Protein AF-A0A8D8ANT7-F1 (afdb_monomer)

Foldseek 3Di:
DVVVVVVVVVVVLVVVLVVLCVVQQPDADWDCDPVPDTDGSVVVSVVVNCVVVVVVVVVVVVDDDALLVCVLVVNFVSSVVNVLVVVCVVPVPDDSVPPPDPGDDHDPVSVVVVVQDPDPVSVVVVVCVVVVVCCDPPNVVVVVVVVVVVVVVVVD

Mean predicted aligned error: 11.19 Å

Nearest PDB structures (foldseek):
  8jli-assembly1_B  TM=6.379E-01  e=3.005E-03  Homo sapiens
  8k77-assembly1_A  TM=5.674E-01  e=3.411E-03  Homo sapiens

Solvent-accessible surface area (backbone atoms only — not comparable to full-atom values): 9342 Å² total; per-residue (Å²): 108,71,69,57,53,55,54,50,52,54,57,52,47,56,55,48,52,55,52,51,49,56,60,44,64,70,46,90,60,76,47,70,47,90,88,78,42,79,47,45,43,66,59,56,49,54,52,60,66,44,45,65,56,52,52,51,56,60,50,54,75,74,53,78,76,57,43,68,59,29,43,75,72,71,38,53,70,60,18,50,53,48,51,52,50,54,48,40,71,75,34,81,88,56,56,81,83,71,56,83,79,87,79,81,79,76,57,76,68,57,59,51,61,73,67,56,60,94,47,74,67,47,50,51,50,53,49,48,64,64,49,51,64,52,64,35,90,82,43,33,62,60,49,51,53,52,50,53,52,58,56,51,64,75,78,109

Secondary structure (DSSP, 8-state):
-HHHHHHHHHHHHHHHHHHHHHHHHT----EEETTTEEE-HHHHHHHHHHHHHHHHHHHHTTSPPPHHHHHHTT-HHHHHHHHHHHHHHH-TT--GGG------PPPHHHHHHHHS-SSHHHHHHHHHHHHHHHHSTTTHHHHHHHHHHHHHHHH-

pLDDT: mean 81.23, std 9.94, range [50.41, 93.5]

InterPro domains:
  IPR005828 Major facilitator, sugar transporter-like [PF00083] (39-151)
  IPR036259 MFS transporter superfamily [G3DSA:1.20.1250.20] (1-156)
  IPR036259 MFS transporter superfamily [SSF103473] (2-155)

Sequence (156 aa):
MMISFASVAVGLSSISVGTLGWIFLSFNWRLNLLDVVEFRPWRLLLILYSLPGAIGAAWMVFLPESPKFYLSQGRDDKALAVLQRMFLENHRKCTVEDFVVKRITPEVDAEEAKAKPKGFLAVMGSMWQQTVPLLRRPNLLYFVVCCALQFGMFFV

Structure (mmCIF, N/CA/C/O backbone):
data_AF-A0A8D8ANT7-F1
#
_entry.id   AF-A0A8D8ANT7-F1
#
loop_
_atom_site.group_PDB
_atom_site.id
_atom_site.type_symbol
_atom_site.label_atom_id
_atom_site.label_alt_id
_atom_site.label_comp_id
_atom_site.label_asym_id
_atom_site.label_entity_id
_atom_site.label_seq_id
_atom_site.pdbx_PDB_ins_code
_atom_site.Cartn_x
_atom_site.Cartn_y
_atom_site.Cartn_z
_atom_site.occupancy
_atom_site.B_iso_or_equiv
_atom_site.auth_seq_id
_atom_site.auth_comp_id
_atom_site.auth_asym_id
_atom_site.auth_atom_id
_atom_site.pdbx_PDB_model_num
ATOM 1 N N . MET A 1 1 ? -3.451 12.021 9.986 1.00 67.88 1 MET A N 1
ATOM 2 C CA . MET A 1 1 ? -2.125 11.369 10.061 1.00 67.88 1 MET A CA 1
ATOM 3 C C . MET A 1 1 ? -1.981 10.227 9.055 1.00 67.88 1 MET A C 1
ATOM 5 O O . MET A 1 1 ? -1.123 10.341 8.194 1.00 67.88 1 MET A O 1
ATOM 9 N N . MET A 1 2 ? -2.829 9.187 9.075 1.00 75.38 2 MET A N 1
ATOM 10 C CA . MET A 1 2 ? -2.768 8.096 8.076 1.00 75.38 2 MET A CA 1
ATOM 11 C C . MET A 1 2 ? -2.934 8.599 6.630 1.00 75.38 2 MET A C 1
ATOM 13 O O . MET A 1 2 ? -2.127 8.261 5.771 1.00 75.38 2 MET A O 1
ATOM 17 N N . ILE A 1 3 ? -3.922 9.471 6.384 1.00 80.69 3 ILE A N 1
ATOM 18 C CA . ILE A 1 3 ? -4.150 10.082 5.060 1.00 80.69 3 ILE A CA 1
ATOM 19 C C . ILE A 1 3 ? -2.907 10.857 4.596 1.00 80.69 3 ILE A C 1
ATOM 21 O O . ILE A 1 3 ? -2.499 10.741 3.450 1.00 80.69 3 ILE A O 1
ATOM 25 N N . SER A 1 4 ? -2.252 11.586 5.503 1.00 86.88 4 SER A N 1
ATOM 26 C CA . SER A 1 4 ? -1.037 12.347 5.197 1.00 86.88 4 SER A CA 1
ATOM 27 C C . SER A 1 4 ? 0.125 11.437 4.790 1.00 86.88 4 SER A C 1
ATOM 29 O O . SER A 1 4 ? 0.809 11.728 3.815 1.00 86.88 4 SER A O 1
ATOM 31 N N . PHE A 1 5 ? 0.327 10.318 5.494 1.00 88.31 5 PHE A N 1
ATOM 32 C CA . PHE A 1 5 ? 1.365 9.345 5.146 1.00 88.31 5 PHE A CA 1
ATOM 33 C C . PHE A 1 5 ? 1.102 8.695 3.780 1.00 88.31 5 PHE A C 1
ATOM 35 O O . PHE A 1 5 ? 2.016 8.589 2.963 1.00 88.31 5 PHE A O 1
ATOM 42 N N . ALA A 1 6 ? -0.154 8.333 3.499 1.00 85.25 6 ALA A N 1
ATOM 43 C CA . ALA A 1 6 ? -0.550 7.791 2.201 1.00 85.25 6 ALA A CA 1
ATOM 44 C C . ALA A 1 6 ? -0.278 8.786 1.059 1.00 85.25 6 ALA A C 1
ATOM 46 O O . ALA A 1 6 ? 0.309 8.410 0.046 1.00 85.25 6 ALA A O 1
ATOM 47 N N . SER A 1 7 ? -0.620 10.066 1.238 1.00 86.94 7 SER A N 1
ATOM 48 C CA . SER A 1 7 ? -0.358 11.102 0.232 1.00 86.94 7 SER A CA 1
ATOM 49 C C . SER A 1 7 ? 1.137 11.311 -0.032 1.00 86.94 7 SER A C 1
ATOM 51 O O . SER A 1 7 ? 1.538 11.467 -1.185 1.00 86.94 7 SER A O 1
ATOM 53 N N . VAL A 1 8 ? 1.977 11.273 1.010 1.00 90.94 8 VAL A N 1
ATOM 54 C CA . VAL A 1 8 ? 3.440 11.380 0.860 1.00 90.94 8 VAL A CA 1
ATOM 55 C C . VAL A 1 8 ? 4.003 10.186 0.085 1.00 90.94 8 VAL A C 1
ATOM 57 O O . VAL A 1 8 ? 4.843 10.373 -0.794 1.00 90.94 8 VAL A O 1
ATOM 60 N N . ALA A 1 9 ? 3.514 8.972 0.354 1.00 87.50 9 ALA A N 1
ATOM 61 C CA . ALA A 1 9 ? 3.945 7.771 -0.359 1.00 87.50 9 ALA A CA 1
ATOM 62 C C . ALA A 1 9 ? 3.629 7.841 -1.864 1.00 87.50 9 ALA A C 1
ATOM 64 O O . ALA A 1 9 ? 4.479 7.496 -2.686 1.00 87.50 9 ALA A O 1
ATOM 65 N N . VAL A 1 10 ? 2.447 8.349 -2.235 1.00 87.56 10 VAL A N 1
ATOM 66 C CA . VAL A 1 10 ? 2.075 8.559 -3.646 1.00 87.56 10 VAL A CA 1
ATOM 67 C C . VAL A 1 10 ? 3.025 9.553 -4.318 1.00 87.56 10 VAL A C 1
ATOM 69 O O . VAL A 1 10 ? 3.532 9.261 -5.400 1.00 87.56 10 VAL A O 1
ATOM 72 N N . GLY A 1 11 ? 3.335 10.675 -3.661 1.00 87.75 11 GLY A N 1
ATOM 73 C CA . GLY A 1 11 ? 4.282 11.665 -4.186 1.00 87.75 11 GLY A CA 1
ATOM 74 C C . GLY A 1 11 ? 5.705 11.121 -4.364 1.00 87.75 11 GLY A C 1
ATOM 75 O O . GLY A 1 11 ? 6.348 11.383 -5.376 1.00 87.75 11 GLY A O 1
ATOM 76 N N . LEU A 1 12 ? 6.200 10.307 -3.427 1.00 90.25 12 LEU A N 1
ATOM 77 C CA . LEU A 1 12 ? 7.499 9.639 -3.588 1.00 90.25 12 LEU A CA 1
ATOM 78 C C . LEU A 1 12 ? 7.491 8.640 -4.752 1.00 90.25 12 LEU A C 1
ATOM 80 O O . LEU A 1 12 ? 8.493 8.506 -5.461 1.00 90.25 12 LEU A O 1
ATOM 84 N N . SER A 1 13 ? 6.373 7.933 -4.945 1.00 89.88 13 SER A N 1
ATOM 85 C CA . SER A 1 13 ? 6.250 6.926 -5.999 1.00 89.88 13 SER A CA 1
ATOM 86 C C . SER A 1 13 ? 6.355 7.544 -7.393 1.00 89.88 13 SER A C 1
ATOM 88 O O . SER A 1 13 ? 7.099 7.026 -8.222 1.00 89.88 13 SER A O 1
ATOM 90 N N . SER A 1 14 ? 5.706 8.687 -7.638 1.00 87.50 14 SER A N 1
ATOM 91 C CA . SER A 1 14 ? 5.733 9.351 -8.946 1.00 87.50 14 SER A CA 1
ATOM 92 C C . SER A 1 14 ? 7.134 9.851 -9.305 1.00 87.50 14 SER A C 1
ATOM 94 O O . SER A 1 14 ? 7.604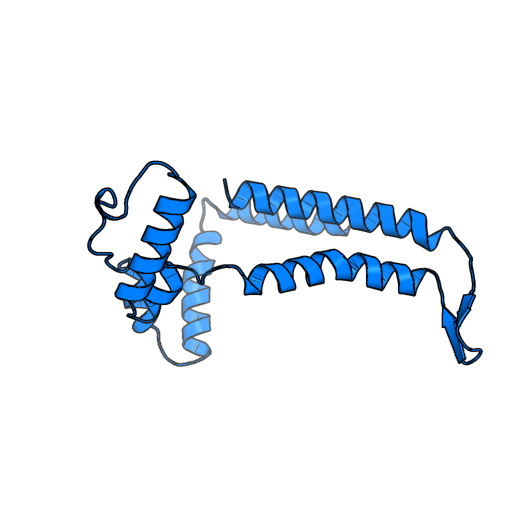 9.617 -10.420 1.00 87.50 14 SER A O 1
ATOM 96 N N . ILE A 1 15 ? 7.848 10.440 -8.340 1.00 91.25 15 ILE A N 1
ATOM 97 C CA . ILE A 1 15 ? 9.242 10.878 -8.513 1.00 91.25 15 ILE A CA 1
ATOM 98 C C . ILE A 1 15 ? 10.149 9.676 -8.809 1.00 91.25 15 ILE A C 1
ATOM 100 O O . ILE A 1 15 ? 10.977 9.718 -9.723 1.00 91.25 15 ILE A O 1
ATOM 104 N N . SER A 1 16 ? 9.975 8.585 -8.059 1.00 89.50 16 SER A N 1
ATOM 105 C CA . SER A 1 16 ? 10.785 7.372 -8.211 1.00 89.50 16 SER A CA 1
ATOM 106 C C . SER A 1 16 ? 10.576 6.715 -9.574 1.00 89.50 16 SER A C 1
ATOM 108 O O . SER A 1 16 ? 11.549 6.339 -10.224 1.00 89.50 16 SER A O 1
ATOM 110 N N . VAL A 1 17 ? 9.328 6.624 -10.045 1.00 90.06 17 VAL A N 1
ATOM 111 C CA . VAL A 1 17 ? 8.999 6.064 -11.365 1.00 90.06 17 VAL A CA 1
ATOM 112 C C . VAL A 1 17 ? 9.693 6.857 -12.470 1.00 90.06 17 VAL A C 1
ATOM 114 O O . VAL A 1 17 ? 10.425 6.256 -13.258 1.00 90.06 17 VAL A O 1
ATOM 117 N N . GLY A 1 18 ? 9.550 8.186 -12.488 1.00 89.56 18 GLY A N 1
ATOM 118 C CA . GLY A 1 18 ? 10.193 9.035 -13.497 1.00 89.56 18 GLY A CA 1
ATOM 119 C C . GLY A 1 18 ? 11.722 8.926 -13.483 1.00 89.56 18 GLY A C 1
ATOM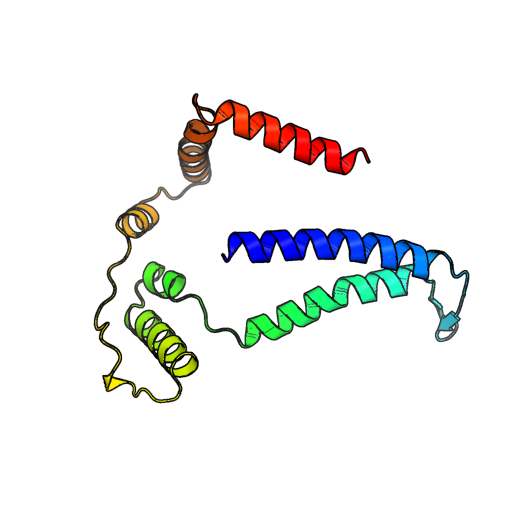 120 O O . GLY A 1 18 ? 12.345 8.737 -14.527 1.00 89.56 18 GLY A O 1
ATOM 121 N N . THR A 1 19 ? 12.324 8.952 -12.291 1.00 90.44 19 THR A N 1
ATOM 122 C CA . THR A 1 19 ? 13.785 8.882 -12.116 1.00 90.44 19 THR A CA 1
ATOM 123 C C . THR A 1 19 ? 14.353 7.545 -12.592 1.00 90.44 19 THR A C 1
ATOM 125 O O . THR A 1 19 ? 15.317 7.508 -13.357 1.00 90.44 19 THR A O 1
ATOM 128 N N . LEU A 1 20 ? 13.740 6.431 -12.186 1.00 90.00 20 LEU A N 1
ATOM 129 C CA . LEU A 1 20 ? 14.165 5.095 -12.603 1.00 90.00 20 LEU A CA 1
ATOM 130 C C . LEU A 1 20 ? 13.948 4.882 -14.104 1.00 90.00 20 LEU A C 1
ATOM 132 O O . LEU A 1 20 ? 14.808 4.307 -14.766 1.00 90.00 20 LEU A O 1
ATOM 136 N N . GLY A 1 21 ? 12.840 5.386 -14.654 1.00 90.12 21 GLY A N 1
ATOM 137 C CA . GLY A 1 21 ? 12.571 5.330 -16.089 1.00 90.12 21 GLY A CA 1
ATOM 138 C C . GLY A 1 21 ? 13.666 6.031 -16.889 1.00 90.12 21 GLY A C 1
ATOM 139 O O . GLY A 1 21 ? 14.244 5.429 -17.792 1.00 90.12 21 GLY A O 1
ATOM 140 N N . TRP A 1 22 ? 14.018 7.258 -16.500 1.00 88.88 22 TRP A N 1
ATOM 141 C CA . TRP A 1 22 ? 15.091 8.026 -17.131 1.00 88.88 22 TRP A CA 1
ATOM 142 C C . TRP A 1 22 ? 16.445 7.307 -17.065 1.00 88.88 22 TRP A C 1
ATOM 144 O O . TRP A 1 22 ? 17.113 7.149 -18.087 1.00 88.88 22 TRP A O 1
ATOM 154 N N . ILE A 1 23 ? 16.841 6.831 -15.879 1.00 87.62 23 ILE A N 1
ATOM 155 C CA . ILE A 1 23 ? 18.141 6.179 -15.671 1.00 87.62 23 ILE A CA 1
ATOM 156 C C . ILE A 1 23 ? 18.239 4.890 -16.491 1.00 87.62 23 ILE A C 1
ATOM 158 O O . ILE A 1 23 ? 19.188 4.716 -17.248 1.00 87.62 23 ILE A O 1
ATOM 162 N N . PHE A 1 24 ? 17.267 3.985 -16.366 1.00 85.81 24 PHE A N 1
ATOM 163 C CA . PHE A 1 24 ? 17.373 2.650 -16.957 1.00 85.81 24 PHE A CA 1
ATOM 164 C C . PHE A 1 24 ? 17.105 2.627 -18.461 1.00 85.81 24 PHE A C 1
ATOM 166 O O . PHE A 1 24 ? 17.733 1.837 -19.164 1.00 85.81 24 PHE A O 1
ATOM 173 N N . LEU A 1 25 ? 16.215 3.485 -18.973 1.00 84.19 25 LEU A N 1
ATOM 174 C CA . LEU A 1 25 ? 15.936 3.554 -20.410 1.00 84.19 25 LEU A CA 1
ATOM 175 C C . LEU A 1 25 ? 17.076 4.221 -21.195 1.00 84.19 25 LEU A C 1
ATOM 177 O O . LEU A 1 25 ? 17.252 3.926 -22.373 1.00 84.19 25 LEU A O 1
ATOM 181 N N . SER A 1 26 ? 17.880 5.070 -20.544 1.00 83.06 26 SER A N 1
ATOM 182 C CA . SER A 1 26 ? 19.045 5.712 -21.172 1.00 83.06 26 SER A CA 1
ATOM 183 C C . SER A 1 26 ? 20.166 4.725 -21.527 1.00 83.06 26 SER A C 1
ATOM 185 O O . SER A 1 26 ? 20.991 5.010 -22.397 1.00 83.06 26 SER A O 1
ATOM 187 N N . PHE A 1 27 ? 20.212 3.547 -20.896 1.00 80.00 27 PHE A N 1
ATOM 188 C CA . PHE A 1 27 ? 21.211 2.528 -21.210 1.00 80.00 27 PHE A CA 1
ATOM 189 C C . PHE A 1 27 ? 20.741 1.617 -22.349 1.00 80.00 27 PHE A C 1
ATOM 191 O O . PHE A 1 27 ? 19.722 0.949 -22.237 1.00 80.00 27 PHE A O 1
ATOM 198 N N . ASN A 1 28 ? 21.529 1.501 -23.421 1.00 73.19 28 ASN A N 1
ATOM 199 C CA . ASN A 1 28 ? 21.207 0.674 -24.594 1.00 73.19 28 ASN A CA 1
ATOM 200 C C . ASN A 1 28 ? 21.902 -0.699 -24.575 1.00 73.19 28 ASN A C 1
ATOM 202 O O . ASN A 1 28 ? 22.541 -1.099 -25.548 1.00 73.19 28 ASN A O 1
ATOM 206 N N . TRP A 1 29 ? 21.804 -1.432 -23.466 1.00 77.38 29 TRP A N 1
ATOM 207 C CA . TRP A 1 29 ? 22.407 -2.762 -23.361 1.00 77.38 29 TRP A CA 1
ATOM 208 C C . TRP A 1 29 ? 21.476 -3.860 -23.882 1.00 77.38 29 TRP A C 1
ATOM 210 O O . TRP A 1 29 ? 20.253 -3.777 -23.775 1.00 77.38 29 TRP A O 1
ATOM 220 N N . ARG A 1 30 ? 22.073 -4.904 -24.456 1.00 75.50 30 ARG A N 1
ATOM 221 C CA . ARG A 1 30 ? 21.384 -6.114 -24.908 1.00 75.50 30 ARG A CA 1
ATOM 222 C C . ARG A 1 30 ? 22.125 -7.302 -24.317 1.00 75.50 30 ARG A C 1
ATOM 224 O O . ARG A 1 30 ? 23.236 -7.591 -24.747 1.00 75.50 30 ARG A O 1
ATOM 231 N N . LEU A 1 31 ? 21.544 -7.950 -23.309 1.00 73.88 31 LEU A N 1
ATOM 232 C CA . LEU A 1 31 ? 22.059 -9.238 -22.842 1.00 73.88 31 LEU A CA 1
ATOM 233 C C . LEU A 1 31 ? 21.232 -10.339 -23.487 1.00 73.88 31 LEU A C 1
ATOM 235 O O . LEU A 1 31 ? 20.017 -10.390 -23.310 1.00 73.88 31 LEU A O 1
ATOM 239 N N . ASN A 1 32 ? 21.893 -11.228 -24.214 1.00 74.00 32 ASN A N 1
ATOM 240 C CA . ASN A 1 32 ? 21.269 -12.457 -24.675 1.00 74.00 32 ASN A CA 1
ATOM 241 C C . ASN A 1 32 ? 21.301 -13.444 -23.510 1.00 74.00 32 ASN A C 1
ATOM 243 O O . ASN A 1 32 ? 22.362 -13.934 -23.129 1.00 74.00 32 ASN A O 1
ATOM 247 N N . LEU A 1 33 ? 20.143 -13.691 -22.899 1.00 69.56 33 LEU A N 1
ATOM 248 C CA . LEU A 1 33 ? 19.999 -14.759 -21.920 1.00 69.56 33 LEU A CA 1
ATOM 249 C C . LEU A 1 33 ? 19.691 -16.057 -22.669 1.00 69.56 33 LEU A C 1
ATOM 251 O O . LEU A 1 33 ? 18.674 -16.148 -23.363 1.00 69.56 33 LEU A O 1
ATOM 255 N N . LEU A 1 34 ? 20.552 -17.063 -22.476 1.00 67.06 34 LEU A N 1
ATOM 256 C CA . LEU A 1 34 ? 20.346 -18.439 -22.951 1.00 67.06 34 LEU A CA 1
ATOM 257 C C . LEU A 1 34 ? 20.123 -18.571 -24.474 1.00 67.06 34 LEU A C 1
ATOM 259 O O . LEU A 1 34 ? 19.484 -19.526 -24.892 1.00 67.06 34 LEU A O 1
ATOM 263 N N . ASP A 1 35 ? 20.587 -17.620 -25.297 1.00 66.00 35 ASP A N 1
ATOM 264 C CA . ASP A 1 35 ? 20.358 -17.546 -26.762 1.00 66.00 35 ASP A CA 1
ATOM 265 C C . ASP A 1 35 ? 18.885 -17.572 -27.227 1.00 66.00 35 ASP A C 1
ATOM 267 O O . ASP A 1 35 ? 18.600 -17.562 -28.422 1.00 66.00 35 ASP A O 1
ATOM 271 N N . VAL A 1 36 ? 17.927 -17.537 -26.296 1.00 69.56 36 VAL A N 1
ATOM 272 C CA . VAL A 1 36 ? 16.483 -17.572 -26.583 1.00 69.56 36 VAL A CA 1
ATOM 273 C C . VAL A 1 36 ? 15.823 -16.223 -26.294 1.00 69.56 36 VAL A C 1
ATOM 275 O O . VAL A 1 36 ? 14.810 -15.882 -26.906 1.00 69.56 36 VAL A O 1
ATOM 278 N N . VAL A 1 37 ? 16.371 -15.426 -25.367 1.00 73.81 37 VAL A N 1
ATOM 279 C CA . VAL A 1 37 ? 15.720 -14.199 -24.894 1.00 73.81 37 VAL A CA 1
ATOM 280 C C . VAL A 1 37 ? 16.674 -13.006 -24.898 1.00 73.81 37 VAL A C 1
ATOM 282 O O . VAL A 1 37 ? 17.590 -12.921 -24.082 1.00 73.81 37 VAL A O 1
ATOM 285 N N . GLU A 1 38 ? 16.387 -12.016 -25.751 1.00 78.31 38 GLU A N 1
ATOM 286 C CA . GLU A 1 38 ? 17.000 -10.687 -25.654 1.00 78.31 38 GLU A CA 1
ATOM 287 C C . GLU A 1 38 ? 16.463 -9.955 -24.415 1.00 78.31 38 GLU A C 1
ATOM 289 O O . GLU A 1 38 ? 15.306 -9.514 -24.359 1.00 78.31 38 GLU A O 1
ATOM 294 N N . PHE A 1 39 ? 17.308 -9.794 -23.405 1.00 79.38 39 PHE A N 1
ATOM 295 C CA . PHE A 1 39 ? 16.989 -9.013 -22.227 1.00 79.38 39 PHE A CA 1
ATOM 296 C C . PHE A 1 39 ? 17.250 -7.532 -22.509 1.00 79.38 39 PHE A C 1
ATOM 298 O O . PHE A 1 39 ? 18.390 -7.093 -22.681 1.0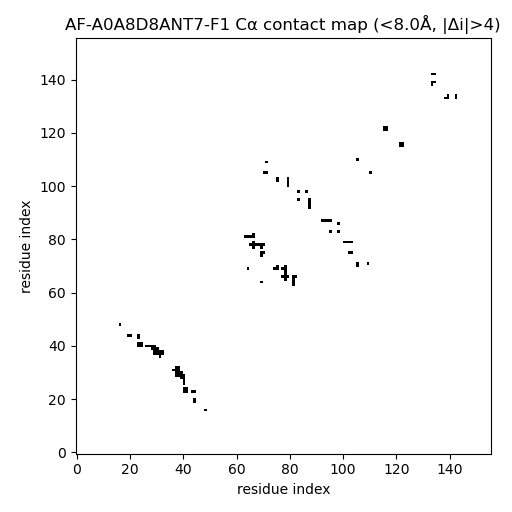0 79.38 39 PHE A O 1
ATOM 305 N N . ARG A 1 40 ? 16.156 -6.769 -22.587 1.00 83.81 40 ARG A N 1
ATOM 306 C CA . ARG A 1 40 ? 16.166 -5.324 -22.832 1.00 83.81 40 ARG A CA 1
ATOM 307 C C . ARG A 1 40 ? 15.973 -4.538 -21.526 1.00 83.81 40 ARG A C 1
ATOM 309 O O . ARG A 1 40 ? 15.252 -5.017 -20.649 1.00 83.81 40 ARG A O 1
ATOM 316 N N . PRO A 1 41 ? 16.508 -3.308 -21.420 1.00 84.06 41 PRO A N 1
ATOM 317 C CA . PRO A 1 41 ? 16.462 -2.496 -20.198 1.00 84.06 41 PRO A CA 1
ATOM 318 C C . PRO A 1 41 ? 15.049 -2.283 -19.635 1.00 84.06 41 PRO A C 1
ATOM 320 O O . PRO A 1 41 ? 14.851 -2.303 -18.423 1.00 84.06 41 PRO A O 1
ATOM 323 N N . TRP A 1 42 ? 14.035 -2.166 -20.500 1.00 86.06 42 TRP A N 1
ATOM 324 C CA . TRP A 1 42 ? 12.639 -2.016 -20.071 1.00 86.06 42 TRP A CA 1
ATOM 325 C C . TRP A 1 42 ? 12.109 -3.221 -19.275 1.00 86.06 42 TRP A C 1
ATOM 327 O O . TRP A 1 42 ? 11.232 -3.054 -18.432 1.00 86.06 42 TRP A O 1
ATOM 337 N N . ARG A 1 43 ? 12.642 -4.435 -19.489 1.00 87.38 43 ARG A N 1
ATOM 338 C CA . ARG A 1 43 ? 12.256 -5.622 -18.705 1.00 87.38 43 ARG A CA 1
ATOM 339 C C . ARG A 1 43 ? 12.771 -5.535 -17.274 1.00 87.38 43 ARG A C 1
ATOM 341 O O . ARG A 1 43 ? 12.046 -5.890 -16.350 1.00 87.38 43 ARG A O 1
ATOM 348 N N . LEU A 1 44 ? 13.987 -5.016 -17.089 1.00 86.19 44 LEU A N 1
ATOM 349 C CA . LEU A 1 44 ? 14.522 -4.723 -15.759 1.00 86.19 44 LEU A CA 1
ATOM 350 C C . LEU A 1 44 ? 13.674 -3.666 -15.052 1.00 86.19 44 LEU A C 1
ATOM 352 O O . LEU A 1 44 ? 13.384 -3.812 -13.869 1.00 86.19 44 LEU A O 1
ATOM 356 N N . LEU A 1 45 ? 13.244 -2.640 -15.790 1.00 89.38 45 LEU A N 1
ATOM 357 C CA . LEU A 1 45 ? 12.395 -1.578 -15.260 1.00 89.38 45 LEU A CA 1
ATOM 358 C C . LEU A 1 45 ? 11.068 -2.128 -14.713 1.00 89.38 45 LEU A C 1
ATOM 360 O O . LEU A 1 45 ? 10.680 -1.786 -13.599 1.00 89.38 45 LEU A O 1
ATOM 364 N N . LEU A 1 46 ? 10.408 -3.032 -15.449 1.00 89.06 46 LEU A N 1
ATOM 365 C CA . LEU A 1 46 ? 9.178 -3.685 -14.983 1.00 89.06 46 LEU A CA 1
ATOM 366 C C . LEU A 1 46 ? 9.394 -4.488 -13.699 1.00 89.06 46 LEU A C 1
ATOM 368 O O . LEU A 1 46 ? 8.586 -4.399 -12.775 1.00 89.06 46 LEU A O 1
ATOM 372 N N . ILE A 1 47 ? 10.494 -5.243 -13.624 1.00 90.06 47 ILE A N 1
ATOM 373 C CA . ILE A 1 47 ? 10.847 -5.996 -12.416 1.00 90.06 47 ILE A CA 1
ATOM 374 C C . ILE A 1 47 ? 11.040 -5.023 -11.251 1.00 90.06 47 ILE A C 1
ATOM 376 O O . ILE A 1 47 ? 10.428 -5.202 -10.199 1.00 90.06 47 ILE A O 1
ATOM 380 N N . LEU A 1 48 ? 11.809 -3.953 -11.452 1.00 90.38 48 LEU A N 1
ATOM 381 C CA . LEU A 1 48 ? 12.105 -2.968 -10.418 1.00 90.38 48 LEU A CA 1
ATOM 382 C C . LEU A 1 48 ? 10.845 -2.255 -9.906 1.00 90.38 48 LEU A C 1
ATOM 384 O O . LEU A 1 48 ? 10.704 -2.061 -8.702 1.00 90.38 48 LEU A O 1
ATOM 388 N N . TYR A 1 49 ? 9.900 -1.930 -10.789 1.00 90.94 49 TYR A N 1
ATOM 389 C CA . TYR A 1 49 ? 8.608 -1.359 -10.397 1.00 90.94 49 TYR A CA 1
ATOM 390 C C . TYR A 1 49 ? 7.705 -2.347 -9.658 1.00 90.94 49 TYR A C 1
ATOM 392 O O . TYR A 1 49 ? 6.926 -1.939 -8.800 1.00 90.94 49 TYR A O 1
ATOM 400 N N . SER A 1 50 ? 7.812 -3.643 -9.950 1.00 91.62 50 SER A N 1
ATOM 401 C CA . SER A 1 50 ? 7.030 -4.670 -9.254 1.00 91.62 50 SER A CA 1
ATOM 402 C C . SER A 1 50 ? 7.555 -4.987 -7.847 1.00 91.62 50 SER A C 1
ATOM 404 O O . SER A 1 50 ? 6.781 -5.425 -6.995 1.00 91.62 50 SER A O 1
ATOM 406 N N . LEU A 1 51 ? 8.842 -4.734 -7.573 1.00 92.19 51 LEU A N 1
ATOM 407 C CA . LEU A 1 51 ? 9.492 -5.108 -6.311 1.00 92.19 51 LEU A CA 1
ATOM 408 C C . LEU A 1 51 ? 8.836 -4.486 -5.066 1.00 92.19 51 LEU A C 1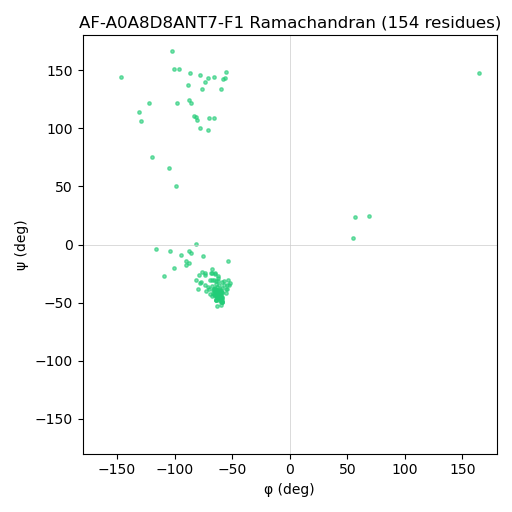
ATOM 410 O O . LEU A 1 51 ? 8.520 -5.245 -4.149 1.00 92.19 51 LEU A O 1
ATOM 414 N N . PRO A 1 52 ? 8.563 -3.165 -4.996 1.00 90.75 52 PRO A N 1
ATOM 415 C CA . PRO A 1 52 ? 7.877 -2.584 -3.842 1.00 90.75 52 PRO A CA 1
ATOM 416 C C . PRO A 1 52 ? 6.494 -3.202 -3.603 1.00 90.75 52 PRO A C 1
ATOM 418 O O . PRO A 1 52 ? 6.111 -3.432 -2.457 1.00 90.75 52 PRO A O 1
ATOM 421 N N . GLY A 1 53 ? 5.765 -3.523 -4.679 1.00 90.50 53 GLY A N 1
ATOM 422 C CA . GLY A 1 53 ? 4.468 -4.196 -4.603 1.00 90.50 53 GLY A CA 1
ATOM 423 C C . GLY A 1 53 ? 4.580 -5.620 -4.059 1.00 90.50 53 GLY A C 1
ATOM 424 O O . GLY A 1 53 ? 3.809 -6.005 -3.183 1.00 90.50 53 GLY A O 1
ATOM 425 N N . ALA A 1 54 ? 5.579 -6.380 -4.513 1.00 92.81 54 ALA A N 1
ATOM 426 C CA . ALA A 1 54 ? 5.850 -7.728 -4.018 1.00 92.81 54 ALA A CA 1
ATOM 427 C C . ALA A 1 54 ? 6.247 -7.729 -2.532 1.00 92.81 54 ALA A C 1
ATOM 429 O O . ALA A 1 54 ? 5.744 -8.546 -1.761 1.00 92.81 54 ALA A O 1
ATOM 430 N N . ILE A 1 55 ? 7.091 -6.780 -2.110 1.00 93.06 55 ILE A N 1
ATOM 431 C CA . ILE A 1 55 ? 7.462 -6.596 -0.699 1.00 93.06 55 ILE A CA 1
ATOM 432 C C . ILE A 1 55 ? 6.218 -6.263 0.134 1.00 93.06 55 ILE A C 1
ATOM 434 O O . ILE A 1 55 ? 6.012 -6.859 1.188 1.00 93.06 55 ILE A O 1
ATOM 438 N N . GLY A 1 56 ? 5.359 -5.361 -0.350 1.00 91.25 56 GLY A N 1
ATOM 439 C CA . GLY A 1 56 ? 4.100 -5.022 0.316 1.00 91.25 56 GLY A CA 1
ATOM 440 C C . GLY A 1 56 ? 3.158 -6.220 0.459 1.00 91.25 56 GLY A C 1
ATOM 441 O O . GLY A 1 56 ? 2.605 -6.439 1.536 1.00 91.25 56 GLY A O 1
ATOM 442 N N . ALA A 1 57 ? 3.022 -7.036 -0.590 1.00 91.56 57 ALA A N 1
ATOM 443 C CA . ALA A 1 57 ? 2.212 -8.252 -0.563 1.00 91.56 57 ALA A CA 1
ATOM 444 C C . ALA A 1 57 ? 2.752 -9.282 0.440 1.00 91.56 57 ALA A C 1
ATOM 446 O O . ALA A 1 57 ? 1.981 -9.854 1.208 1.00 91.56 57 ALA A O 1
ATOM 447 N N . ALA A 1 58 ? 4.073 -9.474 0.488 1.00 93.50 58 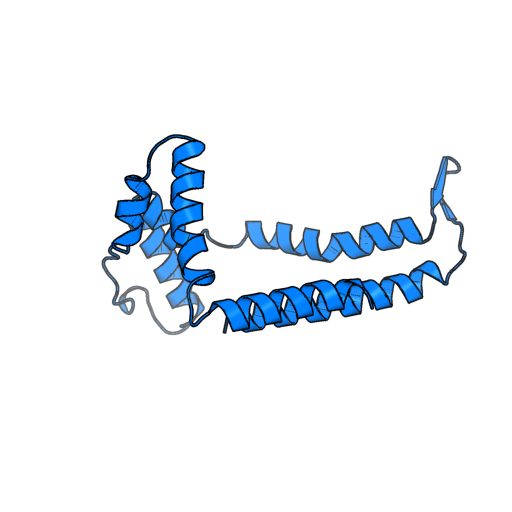ALA A N 1
ATOM 448 C CA . ALA A 1 58 ? 4.702 -10.327 1.491 1.00 93.50 58 ALA A CA 1
ATOM 449 C C . ALA A 1 58 ? 4.451 -9.800 2.913 1.00 93.50 58 ALA A C 1
ATOM 451 O O . ALA A 1 58 ? 4.153 -10.577 3.817 1.00 93.50 58 ALA A O 1
ATOM 452 N N . TRP A 1 59 ? 4.508 -8.479 3.111 1.00 91.56 59 TRP A N 1
ATOM 453 C CA . TRP A 1 59 ? 4.256 -7.867 4.414 1.00 91.56 59 TRP A CA 1
ATOM 454 C C . TRP A 1 59 ? 2.807 -8.045 4.877 1.00 91.56 59 TRP A C 1
ATOM 456 O O . TRP A 1 59 ? 2.577 -8.308 6.056 1.00 91.56 59 TRP A O 1
ATOM 466 N N . MET A 1 60 ? 1.833 -7.964 3.962 1.00 89.38 60 MET A N 1
ATOM 467 C CA . MET A 1 60 ? 0.415 -8.159 4.287 1.00 89.38 60 MET A CA 1
ATOM 468 C C . MET A 1 60 ? 0.126 -9.519 4.929 1.00 89.38 60 MET A C 1
ATOM 470 O O . MET A 1 60 ? -0.747 -9.592 5.785 1.00 89.38 60 MET A O 1
ATOM 474 N N . VAL A 1 61 ? 0.884 -10.570 4.593 1.00 88.56 61 VAL A N 1
ATOM 475 C CA . VAL A 1 61 ? 0.716 -11.906 5.196 1.00 88.56 61 VAL A CA 1
ATOM 476 C C . VAL A 1 61 ? 0.980 -11.895 6.708 1.00 88.56 61 VAL A C 1
ATOM 478 O O . VAL A 1 61 ? 0.401 -12.693 7.443 1.00 88.56 61 VAL A O 1
ATOM 481 N N . PHE A 1 62 ? 1.831 -10.988 7.195 1.00 87.31 62 PHE A N 1
ATOM 482 C CA . PHE A 1 62 ? 2.175 -10.885 8.616 1.00 87.31 62 PHE A CA 1
ATOM 483 C C . PHE A 1 62 ? 1.261 -9.942 9.406 1.00 87.31 62 PHE A C 1
ATOM 485 O O . PHE A 1 62 ? 1.254 -9.995 10.640 1.00 87.31 62 PHE A O 1
ATOM 492 N N . LEU A 1 63 ? 0.521 -9.058 8.729 1.00 86.81 63 LEU A N 1
ATOM 493 C CA . LEU A 1 63 ? -0.347 -8.098 9.400 1.00 86.81 63 LEU A CA 1
ATOM 494 C C . LEU A 1 63 ? -1.618 -8.799 9.900 1.00 86.81 63 LEU A C 1
ATOM 496 O O . LEU A 1 63 ? -2.247 -9.545 9.150 1.00 86.81 63 LEU A O 1
ATOM 500 N N . PRO A 1 64 ? -2.035 -8.562 11.157 1.00 85.12 64 PRO A N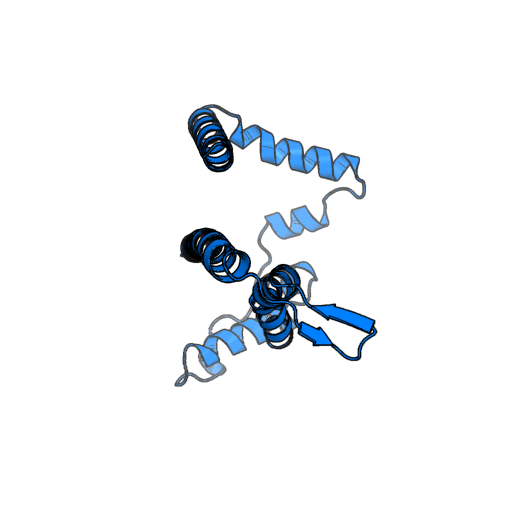 1
ATOM 501 C CA . PRO A 1 64 ? -3.337 -9.020 11.602 1.00 85.12 64 PRO A CA 1
ATOM 502 C C . PRO A 1 64 ? -4.431 -8.282 10.826 1.00 85.12 64 PRO A C 1
ATOM 504 O O . PRO A 1 64 ? -4.322 -7.087 10.544 1.00 85.12 64 PRO A O 1
ATOM 507 N N . GLU A 1 65 ? -5.513 -8.993 10.533 1.00 87.00 65 GLU A N 1
ATOM 508 C CA . GLU A 1 65 ? -6.717 -8.389 9.967 1.00 87.00 65 GLU A CA 1
ATOM 509 C C . GLU A 1 65 ? -7.242 -7.246 10.846 1.00 87.00 65 GLU A C 1
ATOM 511 O O . GLU A 1 65 ? -7.123 -7.268 12.076 1.00 87.00 65 GLU A O 1
ATOM 516 N N . SER A 1 66 ? -7.857 -6.245 10.213 1.00 86.62 66 SER A N 1
ATOM 517 C CA . SER A 1 66 ? -8.356 -5.064 10.921 1.00 86.62 66 SER A CA 1
ATOM 518 C C . SER A 1 66 ? -9.403 -5.445 11.984 1.00 86.62 66 SER A C 1
ATOM 520 O O . SER A 1 66 ? -10.361 -6.155 11.664 1.00 86.62 66 SER A O 1
ATOM 522 N N . PRO A 1 67 ? -9.328 -4.915 13.223 1.00 84.88 67 PRO A N 1
ATOM 523 C CA . PRO A 1 67 ? -10.370 -5.111 14.236 1.00 84.88 67 PRO A CA 1
ATOM 524 C C . PRO A 1 67 ? -11.769 -4.738 13.728 1.00 84.88 67 PRO A C 1
ATOM 526 O O . PRO A 1 67 ? -12.746 -5.417 14.038 1.00 84.88 67 PRO A O 1
ATOM 529 N N . LYS A 1 68 ? -11.863 -3.707 12.873 1.00 82.69 68 LYS A N 1
ATOM 530 C CA . LYS A 1 68 ? -13.127 -3.265 12.262 1.00 82.69 68 LYS A CA 1
ATOM 531 C C . LYS A 1 68 ? -13.737 -4.335 11.353 1.00 82.69 68 LYS A C 1
ATOM 533 O O . LYS A 1 68 ? -14.958 -4.461 11.296 1.00 82.69 68 LYS A O 1
ATOM 538 N N . PHE A 1 69 ? -12.904 -5.126 10.677 1.00 84.94 69 PHE A N 1
ATOM 539 C CA . PHE A 1 69 ? -13.360 -6.251 9.864 1.00 84.94 69 PHE A CA 1
ATOM 540 C C . PHE A 1 69 ? -13.928 -7.383 10.731 1.00 84.94 69 PHE A C 1
ATOM 542 O O . PHE A 1 69 ? -14.988 -7.921 10.426 1.00 84.94 69 PHE A O 1
ATOM 549 N N . TYR A 1 70 ? -13.278 -7.724 11.847 1.00 84.69 70 TYR A N 1
ATOM 550 C CA . TYR A 1 70 ? -13.817 -8.740 12.757 1.00 84.69 70 TYR A CA 1
ATOM 551 C C . TYR A 1 70 ? -15.149 -8.318 13.391 1.00 84.69 70 TYR A C 1
ATOM 553 O O . TYR A 1 70 ? -16.062 -9.140 13.466 1.00 84.69 70 TYR A O 1
ATOM 561 N N . LEU A 1 71 ? -15.294 -7.040 13.755 1.00 83.12 71 LEU A N 1
ATOM 562 C CA . LEU A 1 71 ? -16.550 -6.488 14.280 1.00 83.12 71 LEU A CA 1
ATOM 563 C C . LEU A 1 71 ? -17.681 -6.523 13.244 1.00 83.12 71 LEU A C 1
ATOM 565 O O . LEU A 1 71 ? -18.804 -6.910 13.563 1.00 83.12 71 LEU A O 1
ATOM 569 N N . SER A 1 72 ? -17.406 -6.184 11.978 1.00 78.12 72 SER A N 1
ATOM 570 C CA . SER A 1 72 ? -18.440 -6.233 10.931 1.00 78.12 72 SER A CA 1
ATOM 571 C C . SER A 1 72 ? -18.945 -7.659 10.679 1.00 78.12 72 SER A C 1
ATOM 573 O O . SER A 1 72 ? -20.131 -7.861 10.411 1.00 78.12 72 SER A O 1
ATOM 575 N N . GLN A 1 73 ? -18.080 -8.659 10.864 1.00 80.62 73 GLN A N 1
ATOM 576 C CA . GLN A 1 73 ? -18.409 -10.084 10.785 1.00 80.62 73 GLN A CA 1
ATOM 577 C C . GLN A 1 73 ? -19.056 -10.646 12.070 1.00 80.62 73 GLN A C 1
ATOM 579 O O . GLN A 1 73 ? -19.354 -11.838 12.121 1.00 80.62 73 GLN A O 1
ATOM 584 N N . GLY A 1 74 ? -19.272 -9.824 13.107 1.00 80.25 74 GLY A N 1
ATOM 585 C CA . GLY A 1 74 ? -19.838 -10.249 14.397 1.00 80.25 74 GLY A CA 1
ATOM 586 C C . GLY A 1 74 ? -18.908 -11.143 15.224 1.00 80.25 74 GLY A C 1
ATOM 587 O O . GLY A 1 74 ? -19.375 -11.965 16.007 1.00 80.25 74 GLY A O 1
ATOM 588 N N . ARG A 1 75 ? -17.590 -11.049 15.004 1.00 84.31 75 ARG A N 1
ATOM 589 C CA . ARG A 1 75 ? -16.556 -11.817 15.714 1.00 84.31 75 ARG A CA 1
ATOM 590 C C . ARG A 1 75 ? -15.843 -10.926 16.730 1.00 84.31 75 ARG A C 1
ATOM 592 O O . ARG A 1 75 ? -14.649 -10.650 16.594 1.00 84.31 75 ARG A O 1
ATOM 599 N N . ASP A 1 76 ? -16.579 -10.492 17.742 1.00 84.94 76 ASP A N 1
ATOM 600 C CA . ASP A 1 76 ? -16.134 -9.467 18.695 1.00 84.94 76 ASP A CA 1
ATOM 601 C C . ASP A 1 76 ? -14.912 -9.913 19.515 1.00 84.94 76 ASP A C 1
ATOM 603 O O . ASP A 1 76 ? -13.979 -9.133 19.713 1.00 84.94 76 ASP A O 1
ATOM 607 N N . ASP A 1 77 ? -14.844 -11.196 19.885 1.00 85.56 77 ASP A N 1
ATOM 608 C CA . ASP A 1 77 ? -13.711 -11.766 20.630 1.00 85.56 77 ASP A CA 1
ATOM 609 C C . ASP A 1 77 ? -12.387 -11.634 19.860 1.00 85.56 77 ASP A C 1
ATOM 611 O O . ASP A 1 77 ? -11.344 -11.299 20.425 1.00 85.56 77 ASP A O 1
ATOM 615 N N . LYS A 1 78 ? -12.423 -11.849 18.536 1.00 85.94 78 LYS A N 1
ATOM 616 C CA . LYS A 1 78 ? -11.237 -11.712 17.677 1.00 85.94 78 LYS A CA 1
ATOM 617 C C . LYS A 1 78 ? -10.831 -10.253 17.516 1.00 85.94 78 LYS A C 1
ATOM 619 O O . LYS A 1 78 ? -9.639 -9.961 17.480 1.00 85.94 78 LYS A O 1
ATOM 624 N N . ALA A 1 79 ? -11.799 -9.341 17.446 1.00 87.12 79 ALA A N 1
ATOM 625 C CA . ALA A 1 79 ? -11.516 -7.913 17.400 1.00 87.12 79 ALA A CA 1
ATOM 626 C C . ALA A 1 79 ? -10.813 -7.438 18.683 1.00 87.12 79 ALA A C 1
ATOM 628 O O . ALA A 1 79 ? -9.809 -6.730 18.599 1.00 87.12 79 ALA A O 1
ATOM 629 N N . LEU A 1 80 ? -11.285 -7.883 19.855 1.00 87.12 80 LEU A N 1
ATOM 630 C CA . LEU A 1 80 ? -10.649 -7.596 21.144 1.00 87.12 80 LEU A CA 1
ATOM 631 C C . LEU A 1 80 ? -9.229 -8.162 21.223 1.00 87.12 80 LEU A C 1
ATOM 633 O O . LEU A 1 80 ? -8.321 -7.442 21.629 1.00 87.12 80 LEU A O 1
ATOM 637 N N . ALA A 1 81 ? -9.012 -9.401 20.775 1.00 88.19 81 ALA A N 1
ATOM 638 C CA . ALA A 1 81 ? -7.682 -10.012 20.761 1.00 88.19 81 ALA A CA 1
ATOM 639 C C . ALA A 1 81 ? -6.678 -9.220 19.901 1.00 88.19 81 ALA A C 1
ATOM 641 O O . ALA A 1 81 ? -5.529 -9.022 20.303 1.00 88.19 81 ALA A O 1
ATOM 642 N N . VAL A 1 82 ? -7.103 -8.718 18.733 1.00 88.94 82 VAL A N 1
ATOM 643 C CA . VAL A 1 82 ? -6.244 -7.874 17.884 1.00 88.94 82 VAL A CA 1
ATOM 644 C C . VAL A 1 82 ? -5.947 -6.531 18.559 1.00 88.94 82 VAL A C 1
ATOM 646 O O . VAL A 1 82 ? -4.796 -6.098 18.543 1.00 88.94 82 VAL A O 1
ATOM 649 N N . LEU A 1 83 ? -6.932 -5.888 19.199 1.00 88.12 83 LEU A N 1
ATOM 650 C CA . LEU A 1 83 ? -6.697 -4.637 19.933 1.00 88.12 83 LEU A CA 1
ATOM 651 C C . LEU A 1 83 ? -5.766 -4.823 21.136 1.00 88.12 83 LEU A C 1
ATOM 653 O O . LEU A 1 83 ? -4.893 -3.987 21.358 1.00 88.12 83 LEU A O 1
ATOM 657 N N . GLN A 1 84 ? -5.912 -5.921 21.880 1.00 88.00 84 GLN A N 1
ATOM 658 C CA . GLN A 1 84 ? -5.006 -6.274 22.975 1.00 88.00 84 GLN A CA 1
ATOM 659 C C . GLN A 1 84 ? -3.577 -6.454 22.467 1.00 88.00 84 GLN A C 1
ATOM 661 O O . GLN A 1 84 ? -2.644 -5.894 23.038 1.00 88.00 84 GLN A O 1
ATOM 666 N N . ARG A 1 85 ? -3.396 -7.177 21.356 1.00 88.06 85 ARG A N 1
ATOM 667 C CA . ARG A 1 85 ? -2.083 -7.340 20.726 1.00 88.06 85 ARG A CA 1
ATOM 668 C C . ARG A 1 85 ? -1.473 -5.991 20.338 1.00 88.06 85 ARG A C 1
ATOM 670 O O . ARG A 1 85 ? -0.326 -5.732 20.687 1.00 88.06 85 ARG A O 1
ATOM 677 N N . MET A 1 86 ? -2.241 -5.120 19.682 1.00 88.12 86 MET A N 1
ATOM 678 C CA . MET A 1 86 ? -1.786 -3.771 19.317 1.00 88.12 86 MET A CA 1
ATOM 679 C C . MET A 1 86 ? -1.417 -2.934 20.551 1.00 88.12 86 MET A C 1
ATOM 681 O O . MET A 1 86 ? -0.437 -2.192 20.525 1.00 88.12 86 MET A O 1
ATOM 685 N N . PHE A 1 87 ? -2.174 -3.057 21.645 1.00 88.00 87 PHE A N 1
ATOM 686 C CA . PHE A 1 87 ? -1.885 -2.369 22.901 1.00 88.00 87 PHE A CA 1
ATOM 687 C C . PHE A 1 87 ? -0.555 -2.830 23.512 1.00 88.00 87 PHE A C 1
ATOM 689 O O . PHE A 1 87 ? 0.278 -1.990 23.842 1.00 88.00 87 PHE A O 1
ATOM 696 N N . LEU A 1 88 ? -0.314 -4.141 23.593 1.00 87.81 88 LEU A N 1
ATOM 697 C CA . LEU A 1 88 ? 0.938 -4.698 24.120 1.00 87.81 88 LEU A CA 1
ATOM 698 C C . LEU A 1 88 ? 2.151 -4.360 23.241 1.00 87.81 88 LEU A C 1
ATOM 700 O O . LEU A 1 88 ? 3.227 -4.062 23.757 1.00 87.81 88 LEU A O 1
ATOM 704 N N . GLU A 1 89 ? 1.986 -4.375 21.914 1.00 87.00 89 GLU A N 1
ATOM 705 C CA . GLU A 1 89 ? 3.046 -4.000 20.969 1.00 87.00 89 GLU A CA 1
ATOM 706 C C . GLU A 1 89 ? 3.445 -2.519 21.123 1.00 87.00 89 GLU A C 1
ATOM 708 O O . GLU A 1 89 ? 4.637 -2.199 21.102 1.00 87.00 89 GLU A O 1
ATOM 713 N N . ASN A 1 90 ? 2.475 -1.628 21.357 1.00 87.75 90 ASN A N 1
ATOM 714 C CA . ASN A 1 90 ? 2.719 -0.202 21.599 1.00 87.75 90 ASN A CA 1
ATOM 715 C C . ASN A 1 90 ? 3.234 0.091 23.021 1.00 87.75 90 ASN A C 1
ATOM 717 O O . ASN A 1 90 ? 4.031 1.011 23.216 1.00 87.75 90 ASN A O 1
ATOM 721 N N . HIS A 1 91 ? 2.818 -0.698 24.015 1.00 86.31 91 HIS A N 1
ATOM 722 C CA . HIS A 1 91 ? 3.151 -0.515 25.426 1.00 86.31 91 HIS A CA 1
ATOM 723 C C . HIS A 1 91 ? 3.895 -1.731 25.989 1.00 86.31 91 HIS A C 1
ATOM 725 O O . HIS A 1 91 ? 3.368 -2.488 26.798 1.00 86.31 91 HIS A O 1
ATOM 731 N N . ARG A 1 92 ? 5.181 -1.866 25.634 1.00 78.44 92 ARG A N 1
ATOM 732 C CA . ARG A 1 92 ? 6.060 -2.988 26.041 1.00 78.44 92 ARG A CA 1
ATOM 733 C C . ARG A 1 92 ? 6.169 -3.268 27.551 1.00 78.44 92 ARG A C 1
ATOM 735 O O . ARG A 1 92 ? 6.725 -4.296 27.918 1.00 78.44 92 ARG A O 1
ATOM 742 N N . LYS A 1 93 ? 5.727 -2.353 28.420 1.00 80.81 93 LYS A N 1
ATOM 743 C CA . LYS A 1 93 ? 5.772 -2.497 29.890 1.00 80.81 93 LYS A CA 1
ATOM 744 C C . LYS A 1 93 ? 4.414 -2.827 30.522 1.00 80.81 93 LYS A C 1
ATOM 746 O O . LYS A 1 93 ? 4.367 -3.029 31.729 1.00 80.81 93 LYS A O 1
ATOM 751 N N . CYS A 1 94 ? 3.341 -2.835 29.738 1.00 80.94 94 CYS A N 1
ATOM 752 C CA . CYS A 1 94 ? 1.987 -3.092 30.213 1.00 80.94 94 CYS A CA 1
ATOM 753 C C . CYS A 1 94 ? 1.618 -4.563 30.010 1.00 80.94 94 CYS A C 1
ATOM 755 O O . CYS A 1 94 ? 2.108 -5.219 29.089 1.00 80.94 94 CYS A O 1
ATOM 757 N N . THR A 1 95 ? 0.747 -5.074 30.874 1.00 82.00 95 THR A N 1
ATOM 758 C CA . THR A 1 95 ? 0.228 -6.447 30.809 1.00 82.00 95 THR A CA 1
ATOM 759 C C . THR A 1 95 ? -1.184 -6.439 30.219 1.00 82.00 95 THR A C 1
ATOM 761 O O . THR A 1 95 ? -1.819 -5.393 30.111 1.00 82.00 95 THR A O 1
ATOM 764 N N . VAL A 1 96 ? -1.705 -7.607 29.831 1.00 75.25 96 VAL A N 1
ATOM 765 C CA . VAL A 1 96 ? -3.082 -7.767 29.315 1.00 75.25 96 VAL A CA 1
ATOM 766 C C . VAL A 1 96 ? -4.126 -7.179 30.276 1.00 75.25 96 VAL A C 1
ATOM 768 O O . VAL A 1 96 ? -5.157 -6.682 29.837 1.00 75.25 96 VAL A O 1
ATOM 771 N N . GLU A 1 97 ? -3.845 -7.192 31.579 1.00 74.88 97 GLU A N 1
ATOM 772 C CA . GLU A 1 97 ? -4.721 -6.659 32.630 1.00 74.88 97 GLU A CA 1
ATOM 773 C C . GLU A 1 97 ? -4.870 -5.130 32.591 1.00 74.88 97 GLU A C 1
ATOM 775 O O . GLU A 1 97 ? -5.908 -4.609 32.997 1.00 74.88 97 GLU A O 1
ATOM 780 N N . ASP A 1 98 ? -3.890 -4.415 32.027 1.00 79.00 98 ASP A N 1
ATOM 781 C CA . ASP A 1 98 ? -3.935 -2.956 31.857 1.00 79.00 98 ASP A CA 1
ATOM 782 C C . ASP A 1 98 ? -4.864 -2.535 30.704 1.00 79.00 98 ASP A C 1
ATOM 784 O O . ASP A 1 98 ? -5.164 -1.351 30.520 1.00 79.00 98 ASP A O 1
ATOM 788 N N . PHE A 1 99 ? -5.339 -3.495 29.903 1.00 83.19 99 PHE A N 1
ATOM 789 C CA . PHE A 1 99 ? -6.249 -3.229 28.802 1.00 83.19 99 PHE A CA 1
ATOM 790 C C . PHE A 1 99 ? -7.682 -3.012 29.313 1.00 83.19 99 PHE A C 1
ATOM 792 O O . PHE A 1 99 ? -8.436 -3.947 29.584 1.00 83.19 99 PHE A O 1
ATOM 799 N N . VAL A 1 100 ? -8.078 -1.742 29.414 1.00 78.44 100 VAL A N 1
ATOM 800 C CA . VAL A 1 100 ? -9.365 -1.311 29.996 1.00 78.44 100 VAL A CA 1
ATOM 801 C C . VAL A 1 100 ? -10.585 -1.706 29.142 1.00 78.44 100 VAL A C 1
ATOM 803 O O . VAL A 1 100 ? -11.697 -1.835 29.658 1.00 78.44 100 VAL A O 1
ATOM 806 N N . VAL A 1 101 ? -10.414 -1.916 27.832 1.00 79.44 101 VAL A N 1
ATOM 807 C CA . VAL A 1 101 ? -11.534 -2.145 26.904 1.00 79.44 101 VAL A CA 1
ATOM 808 C C . VAL A 1 101 ? -12.001 -3.602 26.963 1.00 79.44 101 VAL A C 1
ATOM 810 O O . VAL A 1 101 ? -11.331 -4.508 26.481 1.00 79.44 101 VAL A O 1
ATOM 813 N N . LYS A 1 102 ? -13.191 -3.834 27.529 1.00 74.62 102 LYS A N 1
ATOM 814 C CA . LYS A 1 102 ? -13.774 -5.185 27.679 1.00 74.62 102 LYS A CA 1
ATOM 815 C C . LYS A 1 102 ? -14.836 -5.531 26.638 1.00 74.62 102 LYS A C 1
ATOM 817 O O . LYS A 1 102 ? -15.145 -6.703 26.455 1.00 74.62 102 LYS A O 1
ATOM 822 N N . ARG A 1 103 ? -15.427 -4.527 25.987 1.00 73.00 103 ARG A N 1
ATOM 823 C CA . ARG A 1 103 ? -16.442 -4.687 24.937 1.00 73.00 103 ARG A CA 1
ATOM 824 C C . ARG A 1 103 ? -16.298 -3.575 23.911 1.00 73.00 103 ARG A C 1
ATOM 826 O O . ARG A 1 103 ? -15.987 -2.444 24.275 1.00 73.00 103 ARG A O 1
ATOM 833 N N . ILE A 1 104 ? -16.546 -3.910 22.651 1.00 76.62 104 ILE A N 1
ATOM 834 C CA . ILE A 1 104 ? -16.550 -2.969 21.535 1.00 76.62 104 ILE A CA 1
ATOM 835 C C . ILE A 1 104 ? -17.929 -3.069 20.900 1.00 76.62 104 ILE A C 1
ATOM 837 O O . ILE A 1 104 ? -18.341 -4.152 20.498 1.00 76.62 104 ILE A O 1
ATOM 841 N N . THR A 1 105 ? -18.653 -1.960 20.838 1.00 72.19 105 THR A N 1
ATOM 842 C CA . THR A 1 105 ? -19.915 -1.896 20.102 1.00 72.19 105 THR A CA 1
ATOM 843 C C . THR A 1 105 ? -19.629 -1.504 18.654 1.00 72.19 105 THR A C 1
ATOM 845 O O . THR A 1 105 ? -18.809 -0.608 18.431 1.00 72.19 105 THR A O 1
ATOM 848 N N . PRO A 1 106 ? -20.278 -2.136 17.664 1.00 66.81 106 PRO A N 1
ATOM 849 C CA . PRO A 1 106 ? -20.218 -1.650 16.292 1.00 66.81 106 PRO A CA 1
ATOM 850 C C . PRO A 1 106 ? -20.730 -0.200 16.231 1.00 66.81 106 PRO A C 1
ATOM 852 O O . PRO A 1 106 ? -21.655 0.169 16.955 1.00 66.81 106 PRO A O 1
ATOM 855 N N . GLU A 1 107 ? -20.114 0.635 15.389 1.00 65.88 107 GLU A N 1
ATOM 856 C CA . GLU A 1 107 ? -20.677 1.950 15.053 1.00 65.88 107 GLU A CA 1
ATOM 857 C C . GLU A 1 107 ? -22.096 1.746 14.494 1.00 65.88 107 GLU A C 1
ATOM 859 O O . GLU A 1 107 ? -22.330 0.770 13.781 1.00 65.88 107 GLU A O 1
ATOM 864 N N . VAL A 1 108 ? -23.035 2.648 14.798 1.00 59.25 108 VAL A N 1
ATOM 865 C CA . VAL A 1 108 ? -24.446 2.562 14.355 1.00 59.25 108 VAL A CA 1
ATOM 866 C C . VAL A 1 108 ? -24.549 2.360 12.828 1.00 59.25 108 VAL A C 1
ATOM 868 O O . VAL A 1 108 ? -25.365 1.574 12.350 1.00 59.25 108 VAL A O 1
ATOM 871 N N . ASP A 1 109 ? -23.611 2.933 12.066 1.00 55.91 109 ASP A N 1
ATOM 872 C CA . ASP A 1 109 ? -23.487 2.771 10.609 1.00 55.91 109 ASP A CA 1
ATOM 873 C C . ASP A 1 109 ? -23.153 1.332 10.154 1.00 55.91 109 ASP A C 1
ATOM 875 O O . ASP A 1 109 ? -23.432 0.939 9.018 1.00 55.91 109 ASP A O 1
ATOM 879 N N . ALA A 1 110 ? -22.528 0.517 11.011 1.00 53.19 110 ALA A N 1
ATOM 880 C CA . ALA A 1 110 ? -22.169 -0.867 10.702 1.00 53.19 110 ALA A CA 1
ATOM 881 C C . ALA A 1 110 ? -23.371 -1.823 10.814 1.00 53.19 110 ALA A C 1
ATOM 883 O O . ALA A 1 110 ? -23.406 -2.836 10.109 1.00 53.19 110 ALA A O 1
ATOM 884 N N . GLU A 1 111 ? -24.372 -1.497 11.639 1.00 50.41 111 GLU A N 1
ATOM 885 C CA . GLU A 1 111 ? -25.663 -2.195 11.624 1.00 50.41 111 GLU A CA 1
ATOM 886 C C . GLU A 1 111 ? -26.478 -1.823 10.378 1.00 50.41 111 GLU A C 1
ATOM 888 O O . GLU A 1 111 ? -27.020 -2.710 9.713 1.00 50.41 111 GLU A O 1
ATOM 893 N N . GLU A 1 112 ? -26.460 -0.551 9.962 1.00 51.50 112 GLU A N 1
ATOM 894 C CA . GLU A 1 112 ? -27.058 -0.127 8.688 1.00 51.50 112 GLU A CA 1
ATOM 895 C C . GLU A 1 112 ? -26.388 -0.797 7.476 1.00 51.50 112 GLU A C 1
ATOM 897 O O . GLU A 1 112 ? -27.057 -1.149 6.503 1.00 51.50 112 GLU A O 1
ATOM 902 N N . ALA A 1 113 ? -25.074 -1.047 7.532 1.00 53.09 113 ALA A N 1
ATOM 903 C CA . ALA A 1 113 ? -24.347 -1.762 6.483 1.00 53.09 113 ALA A CA 1
ATOM 904 C C . ALA A 1 113 ? -24.773 -3.237 6.348 1.00 53.09 113 ALA A C 1
ATOM 906 O O . ALA A 1 113 ? -24.753 -3.768 5.236 1.00 53.09 113 ALA A O 1
ATOM 907 N N . LYS A 1 114 ? -25.210 -3.890 7.437 1.00 52.03 114 LYS A N 1
ATOM 908 C CA . LYS A 1 114 ? -25.821 -5.235 7.389 1.00 52.03 114 LYS A CA 1
ATOM 909 C C . LYS A 1 114 ? -27.246 -5.205 6.825 1.00 52.03 114 LYS A C 1
ATOM 911 O O . LYS A 1 114 ? -27.685 -6.199 6.250 1.00 52.03 114 LYS A O 1
ATOM 916 N N . ALA A 1 115 ? -27.941 -4.074 6.958 1.00 51.34 115 ALA A N 1
ATOM 917 C CA . ALA A 1 115 ? -29.300 -3.860 6.463 1.00 51.34 115 ALA A CA 1
ATOM 918 C C . ALA A 1 115 ? -29.375 -3.355 5.005 1.00 51.34 115 ALA A C 1
ATOM 920 O O . ALA A 1 115 ? -30.474 -3.257 4.451 1.00 51.34 115 ALA A O 1
ATOM 921 N N . LYS A 1 116 ? -28.245 -3.043 4.347 1.00 57.22 116 LYS A N 1
ATOM 922 C CA . LYS A 1 116 ? -28.263 -2.514 2.973 1.00 57.22 116 LYS A CA 1
ATOM 923 C C . LYS A 1 116 ? -28.667 -3.571 1.932 1.00 57.22 116 LYS A C 1
ATOM 925 O O . LYS A 1 116 ? -28.315 -4.746 2.056 1.00 57.22 116 LYS A O 1
ATOM 930 N N . PRO A 1 117 ? -29.421 -3.176 0.888 1.00 52.62 117 PRO A N 1
ATOM 931 C CA . PRO A 1 117 ? -30.202 -4.117 0.096 1.00 52.62 117 PRO A CA 1
ATOM 932 C C . PRO A 1 117 ? -29.308 -4.961 -0.819 1.00 52.62 117 PRO A C 1
ATOM 934 O O . PRO A 1 117 ? -28.371 -4.463 -1.444 1.00 52.62 117 PRO A O 1
ATOM 937 N N . LYS A 1 118 ? -29.625 -6.253 -0.928 1.00 62.16 118 LYS A N 1
ATOM 938 C CA . LYS A 1 118 ? -28.934 -7.196 -1.813 1.00 62.16 118 LYS A CA 1
ATOM 939 C C . LYS A 1 118 ? -29.288 -6.888 -3.275 1.00 62.16 118 LYS A C 1
ATOM 941 O O . LYS A 1 118 ? -30.338 -7.300 -3.753 1.00 62.16 118 LYS A O 1
ATOM 946 N N . GLY A 1 119 ? -28.421 -6.159 -3.981 1.00 75.62 119 GLY A N 1
ATOM 947 C CA . GLY A 1 119 ? -28.533 -5.940 -5.428 1.00 75.62 119 GLY A CA 1
ATOM 948 C C . GLY A 1 119 ? -27.664 -4.793 -5.954 1.00 75.62 119 GLY A C 1
ATOM 949 O O . GLY A 1 119 ? -27.464 -3.792 -5.271 1.00 75.62 119 GLY A O 1
ATOM 950 N N . PHE A 1 120 ? -27.180 -4.912 -7.195 1.00 75.31 120 PHE A N 1
ATOM 951 C CA . PHE A 1 120 ? -26.333 -3.903 -7.858 1.00 75.31 120 PHE A CA 1
ATOM 952 C C . PHE A 1 120 ? -26.969 -2.497 -7.871 1.00 75.31 120 PHE A C 1
ATOM 954 O O . PHE A 1 120 ? -26.297 -1.498 -7.623 1.00 75.31 120 PHE A O 1
ATOM 961 N N . LEU A 1 121 ? -28.290 -2.425 -8.068 1.00 77.62 121 LEU A N 1
ATOM 962 C CA . LEU A 1 121 ? -29.056 -1.173 -8.097 1.00 77.62 121 LEU A CA 1
ATOM 963 C C . LEU A 1 121 ? -29.113 -0.470 -6.733 1.00 77.62 121 LEU A C 1
ATOM 965 O O . LEU A 1 121 ? -29.058 0.754 -6.653 1.00 77.62 121 LEU A O 1
ATOM 969 N N . ALA A 1 122 ? -29.188 -1.245 -5.653 1.00 76.69 122 ALA A N 1
ATOM 970 C CA . ALA A 1 122 ? -29.216 -0.718 -4.297 1.00 76.69 122 ALA A CA 1
ATOM 971 C C . ALA A 1 122 ? -27.845 -0.199 -3.848 1.00 76.69 122 ALA A C 1
ATOM 973 O O . ALA A 1 122 ? -27.758 0.823 -3.165 1.00 76.69 122 ALA A O 1
ATOM 974 N N . VAL A 1 123 ? -26.772 -0.861 -4.288 1.00 79.62 123 VAL A N 1
ATOM 975 C CA . VAL A 1 123 ? -25.401 -0.372 -4.107 1.00 79.62 123 VAL A CA 1
ATOM 976 C C . VAL A 1 123 ? -25.210 0.940 -4.870 1.00 79.62 123 VAL A C 1
ATOM 978 O O . VAL A 1 123 ? -24.772 1.915 -4.268 1.00 79.62 123 VAL A O 1
ATOM 981 N N . MET A 1 124 ? -25.628 1.020 -6.141 1.00 81.38 124 MET A N 1
ATOM 982 C CA . MET A 1 124 ? -25.596 2.271 -6.913 1.00 81.38 124 MET A CA 1
ATOM 983 C C . MET A 1 124 ? -26.414 3.394 -6.262 1.00 81.38 124 MET A C 1
ATOM 985 O O . MET A 1 124 ? -25.942 4.527 -6.199 1.00 81.38 124 MET A O 1
ATOM 989 N N . GLY A 1 125 ? -27.601 3.090 -5.729 1.00 82.88 125 GLY A N 1
ATOM 990 C CA . GLY A 1 125 ? -28.418 4.054 -4.989 1.00 82.88 125 GLY A CA 1
ATOM 991 C C . GLY A 1 125 ? -27.726 4.567 -3.722 1.00 82.88 125 GLY A C 1
ATOM 992 O O . GLY A 1 125 ? -27.695 5.774 -3.484 1.00 82.88 125 GLY A O 1
ATOM 993 N N . SER A 1 126 ? -27.097 3.677 -2.948 1.00 77.25 126 SER A N 1
ATOM 994 C CA . SER A 1 126 ? -26.299 4.060 -1.776 1.00 77.25 126 SER A CA 1
ATOM 995 C C . SER A 1 126 ? -25.085 4.905 -2.164 1.00 77.25 126 SER A C 1
ATOM 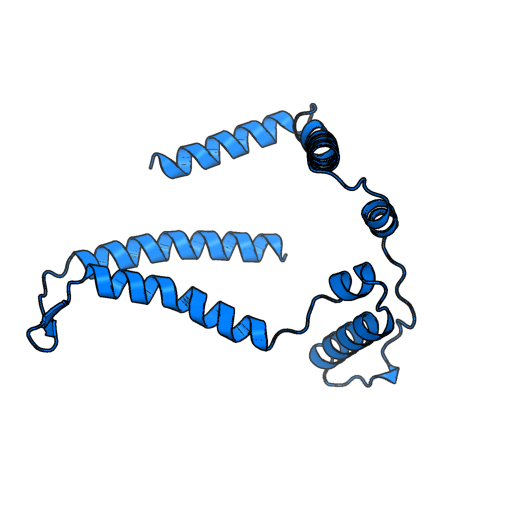997 O O . SER A 1 126 ? -24.774 5.872 -1.473 1.00 77.25 126 SER A O 1
ATOM 999 N N . MET A 1 127 ? -24.390 4.554 -3.249 1.00 78.31 127 MET A N 1
ATOM 1000 C CA . MET A 1 127 ? -23.259 5.339 -3.744 1.00 78.31 127 MET A CA 1
ATOM 1001 C C . MET A 1 127 ? -23.724 6.731 -4.168 1.00 78.31 127 MET A C 1
ATOM 1003 O O . MET A 1 127 ? -23.129 7.715 -3.749 1.00 78.31 127 MET A O 1
ATOM 1007 N N . TRP A 1 128 ? -24.842 6.838 -4.895 1.00 82.94 128 TRP A N 1
ATOM 1008 C CA . TRP A 1 128 ? -25.427 8.123 -5.285 1.00 82.94 128 TRP A CA 1
ATOM 1009 C C . TRP A 1 128 ? -25.769 8.995 -4.072 1.00 82.94 128 TRP A C 1
ATOM 1011 O O . TRP A 1 128 ? -25.407 10.170 -4.029 1.00 82.94 128 TRP A O 1
ATOM 1021 N N . GLN A 1 129 ? -26.395 8.418 -3.045 1.00 82.88 129 GLN A N 1
ATOM 1022 C CA . GLN A 1 129 ? -26.708 9.129 -1.802 1.00 82.88 129 GLN A CA 1
ATOM 1023 C C . GLN A 1 129 ? -25.459 9.623 -1.061 1.00 82.88 129 GLN A C 1
ATOM 1025 O O . GLN A 1 129 ? -25.513 10.675 -0.431 1.00 82.88 129 GLN A O 1
ATOM 1030 N N . GLN A 1 130 ? -24.337 8.908 -1.160 1.00 81.50 130 GLN A N 1
ATOM 1031 C CA . GLN A 1 130 ? -23.053 9.322 -0.588 1.00 81.50 130 GLN A CA 1
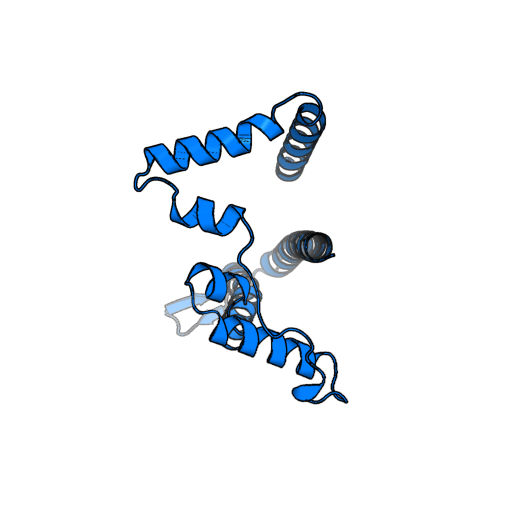ATOM 1032 C C . GLN A 1 130 ? -22.303 10.335 -1.470 1.00 81.50 130 GLN A C 1
ATOM 1034 O O . GLN A 1 130 ? -21.594 11.193 -0.947 1.00 81.50 130 GLN A O 1
ATOM 1039 N N . THR A 1 131 ? -22.474 10.288 -2.795 1.00 84.31 131 THR A N 1
ATOM 1040 C CA . THR A 1 131 ? -21.828 11.207 -3.748 1.00 84.31 131 THR A CA 1
ATOM 1041 C C . THR A 1 131 ? -22.527 12.567 -3.829 1.00 84.31 131 THR A C 1
ATOM 1043 O O . THR A 1 131 ? -21.861 13.595 -3.910 1.00 84.31 131 THR A O 1
ATOM 1046 N N . VAL A 1 132 ? -23.861 12.619 -3.765 1.00 83.94 132 VAL A N 1
ATOM 1047 C CA . VAL A 1 132 ? -24.634 13.874 -3.869 1.00 83.94 132 VAL A CA 1
ATOM 1048 C C . VAL A 1 132 ? -24.223 14.946 -2.838 1.00 83.94 132 VAL A C 1
ATOM 1050 O O . VAL A 1 132 ? -24.111 16.110 -3.227 1.00 83.94 132 VAL A O 1
ATOM 1053 N N . PRO A 1 133 ? -23.958 14.622 -1.556 1.00 81.06 133 PRO A N 1
ATOM 1054 C CA . PRO A 1 133 ? -23.481 15.589 -0.567 1.00 81.06 133 PRO A CA 1
ATOM 1055 C C . PRO A 1 133 ? -22.157 16.267 -0.938 1.00 81.06 133 PRO A C 1
ATOM 1057 O O . PRO A 1 133 ? -21.980 17.443 -0.625 1.00 81.06 133 PRO A O 1
ATOM 1060 N N . LEU A 1 134 ? -21.253 15.573 -1.641 1.00 80.75 134 LEU A N 1
ATOM 1061 C CA . LEU A 1 134 ? -19.992 16.152 -2.128 1.00 80.75 134 LEU A CA 1
ATOM 1062 C C . LEU A 1 134 ? -20.234 17.220 -3.207 1.00 80.75 134 LEU A C 1
ATOM 1064 O O . LEU A 1 134 ? -19.485 18.190 -3.292 1.00 80.75 134 LEU A O 1
ATOM 1068 N N . LEU A 1 135 ? -21.309 17.073 -3.989 1.00 83.44 135 LEU A N 1
ATOM 1069 C CA . LEU A 1 135 ? -21.717 18.012 -5.037 1.00 83.44 135 LEU A CA 1
ATOM 1070 C C . LEU A 1 135 ? -22.592 19.171 -4.521 1.00 83.44 135 LEU A C 1
ATOM 1072 O O . LEU A 1 135 ? -22.899 20.097 -5.277 1.00 83.44 135 LEU A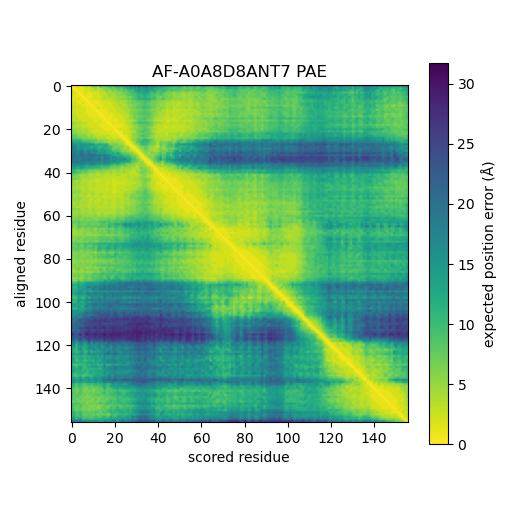 O 1
ATOM 1076 N N . ARG A 1 136 ? -23.018 19.152 -3.250 1.00 82.75 136 ARG A N 1
ATOM 1077 C CA . ARG A 1 136 ? -23.800 20.249 -2.661 1.00 82.75 136 ARG A CA 1
ATOM 1078 C C . ARG A 1 136 ? -22.898 21.435 -2.299 1.00 82.75 136 ARG A C 1
ATOM 1080 O O . ARG A 1 136 ? -21.750 21.283 -1.883 1.00 82.75 136 ARG A O 1
ATOM 1087 N N . ARG A 1 137 ? -23.433 22.653 -2.444 1.00 74.25 137 ARG A N 1
ATOM 1088 C CA . ARG A 1 137 ? -22.787 23.900 -1.988 1.00 74.25 137 ARG A CA 1
ATOM 1089 C C . ARG A 1 137 ? -22.726 23.836 -0.458 1.00 74.25 137 ARG A C 1
ATOM 1091 O O . ARG A 1 137 ? -23.805 23.811 0.129 1.00 74.25 137 ARG A O 1
ATOM 1098 N N . PRO A 1 138 ? -21.553 23.664 0.186 1.00 78.12 138 PRO A N 1
ATOM 1099 C CA . PRO A 1 138 ? -20.303 24.424 0.007 1.00 78.12 138 PRO A CA 1
ATOM 1100 C C . PRO A 1 138 ? -19.078 23.647 -0.532 1.00 78.12 138 PRO A C 1
ATOM 1102 O O . PRO A 1 138 ? -18.045 24.259 -0.796 1.00 78.12 138 PRO A O 1
ATOM 1105 N N . ASN A 1 139 ? -19.169 22.328 -0.729 1.00 83.06 139 ASN A N 1
ATOM 1106 C CA . ASN A 1 139 ? -18.014 21.478 -1.068 1.00 83.06 139 ASN A CA 1
ATOM 1107 C C . ASN A 1 139 ? -17.730 21.377 -2.575 1.00 83.06 139 ASN A C 1
ATOM 1109 O O . ASN A 1 139 ? -16.626 21.006 -2.970 1.00 83.06 139 ASN A O 1
ATOM 1113 N N . LEU A 1 140 ? -18.696 21.765 -3.417 1.00 86.94 140 LEU A N 1
ATOM 1114 C CA . LEU A 1 140 ? -18.581 21.703 -4.877 1.00 86.94 140 LEU A CA 1
ATOM 1115 C C . LEU A 1 140 ? -17.354 22.453 -5.420 1.00 86.94 140 LEU A C 1
ATOM 1117 O O . LEU A 1 140 ? -16.714 21.981 -6.354 1.00 86.94 140 LEU A O 1
ATOM 1121 N N . LEU A 1 141 ? -17.014 23.609 -4.840 1.00 88.06 141 LEU A N 1
ATOM 1122 C CA . LEU A 1 141 ? -15.865 24.392 -5.298 1.00 88.06 141 LEU A CA 1
ATOM 1123 C C . LEU A 1 141 ? -14.547 23.661 -5.016 1.00 88.06 141 LEU A C 1
ATOM 1125 O O . LEU A 1 141 ? -13.716 23.547 -5.911 1.00 88.06 141 LEU A O 1
ATOM 1129 N N . TYR A 1 142 ? -14.391 23.091 -3.818 1.00 87.44 142 TYR A N 1
ATOM 1130 C CA . TYR A 1 142 ? -13.238 22.249 -3.488 1.00 87.44 142 TYR A CA 1
ATOM 1131 C C . TYR A 1 142 ? -13.164 21.015 -4.388 1.00 87.44 142 TYR A C 1
ATOM 1133 O O . TYR A 1 142 ? -12.088 20.680 -4.873 1.00 87.44 142 TYR A O 1
ATOM 1141 N N . PHE A 1 143 ? -14.305 20.384 -4.673 1.00 88.38 143 PHE A N 1
ATOM 1142 C CA . PHE A 1 143 ? -14.379 19.249 -5.589 1.00 88.38 143 PHE A CA 1
ATOM 1143 C C . PHE A 1 143 ? -13.882 19.612 -6.998 1.00 88.38 143 PHE A C 1
ATOM 1145 O O . PHE A 1 143 ? -13.016 18.927 -7.536 1.00 88.38 143 PHE A O 1
ATOM 1152 N N . VAL A 1 144 ? -14.357 20.724 -7.572 1.00 89.69 144 VAL A N 1
ATOM 1153 C CA . VAL A 1 144 ? -13.930 21.187 -8.904 1.00 89.69 144 VAL A CA 1
ATOM 1154 C C . VAL A 1 144 ? -12.444 21.553 -8.923 1.00 89.69 144 VAL A C 1
ATOM 1156 O O . VAL A 1 144 ? -11.745 21.179 -9.863 1.00 89.69 144 VAL A O 1
ATOM 1159 N N . VAL A 1 145 ? -11.937 22.226 -7.883 1.00 89.06 145 VAL A N 1
ATOM 1160 C CA . VAL A 1 145 ? -10.504 22.541 -7.755 1.00 89.06 145 VAL A CA 1
ATOM 1161 C C . VAL A 1 145 ? -9.668 21.259 -7.695 1.00 89.06 145 VAL A C 1
ATOM 1163 O O . VAL A 1 145 ? -8.683 21.146 -8.419 1.00 89.06 145 VAL A O 1
ATOM 1166 N N . CYS A 1 146 ? -10.075 20.264 -6.902 1.00 86.19 146 CYS A N 1
ATOM 1167 C CA . CYS A 1 146 ? -9.401 18.967 -6.849 1.00 86.19 146 CYS A CA 1
ATOM 1168 C C . CYS A 1 146 ? -9.402 18.258 -8.210 1.00 86.19 146 CYS A C 1
ATOM 1170 O O . CYS A 1 146 ? -8.360 17.760 -8.626 1.00 86.19 146 CYS A O 1
ATOM 1172 N N . CYS A 1 147 ? -10.527 18.247 -8.931 1.00 86.31 147 CYS A N 1
ATOM 1173 C CA . CYS A 1 147 ? -10.586 17.674 -10.276 1.00 86.31 147 CYS A CA 1
ATOM 1174 C C . CYS A 1 147 ? -9.634 18.392 -11.240 1.00 86.31 147 CYS A C 1
ATOM 1176 O O . CYS A 1 147 ? -8.875 17.729 -11.941 1.00 86.31 147 CYS A O 1
ATOM 1178 N N . ALA A 1 148 ? -9.631 19.727 -11.251 1.00 90.44 148 ALA A N 1
ATOM 1179 C CA . ALA A 1 148 ? -8.746 20.508 -12.110 1.00 90.44 148 ALA A CA 1
ATOM 1180 C C . ALA A 1 148 ? -7.261 20.235 -11.813 1.00 90.44 148 ALA A C 1
ATOM 1182 O O . ALA A 1 148 ? -6.478 20.053 -12.743 1.00 90.44 148 ALA A O 1
ATOM 1183 N N . LEU A 1 149 ? -6.885 20.136 -10.533 1.00 87.12 149 LEU A N 1
ATOM 1184 C CA . LEU A 1 149 ? -5.526 19.769 -10.122 1.00 87.12 149 LEU A CA 1
ATOM 1185 C C . LEU A 1 149 ? -5.152 18.349 -10.568 1.00 87.12 149 LEU A C 1
ATOM 1187 O O . LEU A 1 149 ? -4.057 18.142 -11.087 1.00 87.12 149 LEU A O 1
ATOM 1191 N N . GLN A 1 150 ? -6.062 17.382 -10.404 1.00 83.12 150 GLN A N 1
ATOM 1192 C CA . GLN A 1 150 ? -5.831 15.994 -10.808 1.00 83.12 150 GLN A CA 1
ATOM 1193 C C . GLN A 1 150 ? -5.636 15.880 -12.325 1.00 83.12 150 GLN A C 1
ATOM 1195 O O . GLN A 1 150 ? -4.719 15.200 -12.769 1.00 83.12 150 GLN A O 1
ATOM 1200 N N . PHE A 1 151 ? -6.464 16.565 -13.122 1.00 85.75 151 PHE A N 1
ATOM 1201 C CA . PHE A 1 151 ? -6.294 16.618 -14.575 1.00 85.75 151 PHE A CA 1
ATOM 1202 C C . PHE A 1 151 ? -4.991 17.318 -14.961 1.00 85.75 151 PHE A C 1
ATOM 1204 O O . PHE A 1 151 ? -4.251 16.791 -15.784 1.00 85.75 151 PHE A O 1
ATOM 1211 N N . GLY A 1 152 ? -4.672 18.455 -14.335 1.00 82.94 152 GLY A N 1
ATOM 1212 C CA . GLY A 1 152 ? -3.433 19.191 -14.592 1.00 82.94 152 GLY A CA 1
ATOM 1213 C C . GLY A 1 152 ? -2.172 18.351 -14.376 1.00 82.94 152 GLY A C 1
ATOM 1214 O O . GLY A 1 152 ? -1.225 18.478 -15.142 1.00 82.94 152 GLY A O 1
ATOM 1215 N N . MET A 1 153 ? -2.186 17.437 -13.400 1.00 77.81 153 MET A N 1
ATOM 1216 C CA . MET A 1 153 ? -1.069 16.522 -13.133 1.00 77.81 153 MET A CA 1
ATOM 1217 C C . MET A 1 153 ? -0.788 15.533 -14.277 1.00 77.81 153 MET A C 1
ATOM 1219 O O . MET A 1 153 ? 0.336 15.067 -14.387 1.00 77.81 153 MET A O 1
ATOM 1223 N N . PHE A 1 154 ? -1.774 15.199 -15.116 1.00 73.25 154 PHE A N 1
ATOM 1224 C CA . PHE A 1 154 ? -1.581 14.282 -16.251 1.00 73.25 154 PHE A CA 1
ATOM 1225 C C . PHE A 1 154 ? -1.173 14.985 -17.554 1.00 73.25 154 PHE A C 1
ATOM 1227 O O . PHE A 1 154 ? -0.780 14.310 -18.503 1.00 73.25 154 PHE A O 1
ATOM 1234 N N . PHE A 1 155 ? -1.310 16.313 -17.628 1.00 73.12 155 PHE A N 1
ATOM 1235 C CA . PHE A 1 155 ? -0.965 17.104 -18.816 1.00 73.12 155 PHE A CA 1
ATOM 1236 C C . PHE A 1 155 ? 0.454 17.697 -18.775 1.00 73.12 155 PHE A C 1
ATOM 1238 O O . PHE A 1 155 ? 0.903 18.227 -19.791 1.00 73.12 155 PHE A O 1
ATOM 1245 N N . VAL A 1 156 ? 1.142 17.608 -17.632 1.00 54.06 156 VAL A N 1
ATOM 1246 C CA . VAL A 1 156 ? 2.573 17.923 -17.457 1.00 54.06 156 VAL A CA 1
ATOM 1247 C C . VAL A 1 156 ? 3.364 16.625 -17.441 1.00 54.06 156 VAL A C 1
ATOM 1249 O O . VAL A 1 156 ? 4.390 16.568 -18.150 1.00 54.06 156 VAL A O 1
#

Organism: Culex pipiens (NCBI:txid7175)

Radius of gyration: 23.85 Å; Cα contacts (8 Å, |Δi|>4): 69; chains: 1; bounding box: 53×43×59 Å